Protein AF-A0A9P0JX30-F1 (afdb_monomer_lite)

Structure (mmCIF, N/CA/C/O backbone):
data_AF-A0A9P0JX30-F1
#
_entry.id   AF-A0A9P0JX30-F1
#
loop_
_atom_site.group_PDB
_atom_site.id
_atom_site.type_symbol
_atom_site.label_atom_id
_atom_site.label_alt_id
_atom_site.label_comp_id
_atom_site.label_asym_id
_atom_site.label_entity_id
_atom_site.label_seq_id
_atom_site.pdbx_PDB_ins_code
_atom_site.Cartn_x
_atom_site.Cartn_y
_atom_site.Cartn_z
_atom_site.occupancy
_atom_site.B_iso_or_equiv
_atom_site.auth_seq_id
_atom_site.auth_comp_id
_atom_site.auth_asym_id
_atom_site.auth_atom_id
_atom_site.pdbx_PDB_model_num
ATOM 1 N N . MET A 1 1 ? 61.408 -27.748 -9.206 1.00 41.34 1 MET A N 1
ATOM 2 C CA . MET A 1 1 ? 60.293 -27.825 -8.240 1.00 41.34 1 MET A CA 1
ATOM 3 C C . MET A 1 1 ? 59.698 -26.436 -8.142 1.00 41.34 1 MET A C 1
ATOM 5 O O . MET A 1 1 ? 60.357 -25.563 -7.598 1.00 41.34 1 MET A O 1
ATOM 9 N N . LEU A 1 2 ? 58.533 -26.204 -8.743 1.00 43.97 2 LEU A N 1
ATOM 10 C CA . LEU A 1 2 ? 57.784 -24.965 -8.553 1.00 43.97 2 LEU A CA 1
ATOM 11 C C . LEU A 1 2 ? 56.397 -25.380 -8.064 1.00 43.97 2 LEU A C 1
ATOM 13 O O . LEU A 1 2 ? 55.545 -25.769 -8.853 1.00 43.97 2 LEU A O 1
ATOM 17 N N . SER A 1 3 ? 56.235 -25.412 -6.746 1.00 45.72 3 SER A N 1
ATOM 18 C CA . SER A 1 3 ? 54.932 -25.553 -6.108 1.00 45.72 3 SER A CA 1
ATOM 19 C C . SER A 1 3 ? 54.459 -24.149 -5.780 1.00 45.72 3 SER A C 1
ATOM 21 O O . SER A 1 3 ? 55.095 -23.438 -5.003 1.00 45.72 3 SER A O 1
ATOM 23 N N . THR A 1 4 ? 53.369 -23.732 -6.407 1.00 49.53 4 THR A N 1
ATOM 24 C CA . THR A 1 4 ? 52.636 -22.525 -6.022 1.00 49.53 4 THR A CA 1
ATOM 25 C C . THR A 1 4 ? 51.157 -22.872 -6.012 1.00 49.53 4 THR A C 1
ATOM 27 O O . THR A 1 4 ? 50.361 -22.321 -6.758 1.00 49.53 4 THR A O 1
ATOM 30 N N . ASP A 1 5 ? 50.808 -23.831 -5.158 1.00 52.53 5 ASP A N 1
ATOM 31 C CA . ASP A 1 5 ? 49.430 -24.032 -4.736 1.00 52.53 5 ASP A CA 1
ATOM 32 C C . ASP A 1 5 ? 49.173 -23.079 -3.573 1.00 52.53 5 ASP A C 1
ATOM 34 O O . ASP A 1 5 ? 49.667 -23.314 -2.473 1.00 52.53 5 ASP A O 1
ATOM 38 N N . ASN A 1 6 ? 48.448 -21.989 -3.833 1.00 54.06 6 ASN A N 1
ATOM 39 C CA . ASN A 1 6 ? 47.402 -21.498 -2.933 1.00 54.06 6 ASN A CA 1
ATOM 40 C C . ASN A 1 6 ? 46.586 -20.390 -3.623 1.00 54.06 6 ASN A C 1
ATOM 42 O O . ASN A 1 6 ? 46.782 -19.203 -3.369 1.00 54.06 6 ASN A O 1
ATOM 46 N N . SER A 1 7 ? 45.653 -20.774 -4.490 1.00 44.38 7 SER A N 1
ATOM 47 C CA . SER A 1 7 ? 44.489 -19.937 -4.776 1.00 44.38 7 SER A CA 1
ATOM 48 C C . SER A 1 7 ? 43.275 -20.838 -4.666 1.00 44.38 7 SER A C 1
ATOM 50 O O . SER A 1 7 ? 42.969 -21.613 -5.567 1.00 44.38 7 SER A O 1
ATOM 52 N N . SER A 1 8 ? 42.648 -20.821 -3.496 1.00 54.28 8 SER A N 1
ATOM 53 C CA . SER A 1 8 ? 41.395 -21.504 -3.205 1.00 54.28 8 SER A CA 1
ATOM 54 C C . SER A 1 8 ? 40.249 -20.815 -3.953 1.00 54.28 8 SER A C 1
ATOM 56 O O . SER A 1 8 ? 39.387 -20.167 -3.362 1.00 54.28 8 SER A O 1
ATOM 58 N N . GLU A 1 9 ? 40.247 -20.944 -5.278 1.00 56.47 9 GLU A N 1
ATOM 59 C CA . GLU A 1 9 ? 39.070 -20.679 -6.093 1.00 56.47 9 GLU A CA 1
ATOM 60 C C . GLU A 1 9 ? 38.116 -21.866 -5.918 1.00 56.47 9 GLU A C 1
ATOM 62 O O . GLU A 1 9 ? 38.457 -23.025 -6.143 1.00 56.47 9 GLU A O 1
ATOM 67 N N . SER A 1 10 ? 36.921 -21.595 -5.401 1.00 61.84 10 SER A N 1
ATOM 68 C CA . SER A 1 10 ? 35.887 -22.615 -5.240 1.00 61.84 10 SER A CA 1
ATOM 69 C C . SER A 1 10 ? 35.278 -22.925 -6.609 1.00 61.84 10 SER A C 1
ATOM 71 O O . SER A 1 10 ? 34.285 -22.318 -7.010 1.00 61.84 10 SER A O 1
ATOM 73 N N . ASP A 1 11 ? 35.886 -23.872 -7.326 1.00 65.00 11 ASP A N 1
ATOM 74 C CA . ASP A 1 11 ? 35.436 -24.359 -8.636 1.00 65.00 11 ASP A CA 1
ATOM 75 C C . ASP A 1 11 ? 34.126 -25.151 -8.522 1.00 65.00 11 ASP A C 1
ATOM 77 O O . ASP A 1 11 ? 34.064 -26.382 -8.561 1.00 65.00 11 ASP A O 1
ATOM 81 N N . LEU A 1 12 ? 33.023 -24.425 -8.366 1.00 71.44 12 LEU A N 1
ATOM 82 C CA . LEU A 1 12 ? 31.689 -24.980 -8.537 1.00 71.44 12 LEU A CA 1
ATOM 83 C C . LEU A 1 12 ? 31.482 -25.320 -10.017 1.00 71.44 12 LEU A C 1
ATOM 85 O O . LEU A 1 12 ? 31.623 -24.461 -10.890 1.00 71.44 12 LEU A O 1
ATOM 89 N N . SER A 1 13 ? 31.093 -26.568 -10.300 1.00 80.50 13 SER A N 1
ATOM 90 C CA . SER A 1 13 ? 30.804 -27.007 -11.668 1.00 80.50 13 SER A CA 1
ATOM 91 C C . SER A 1 13 ? 29.743 -26.117 -12.325 1.00 80.50 13 SER A C 1
ATOM 93 O O . SER A 1 13 ? 28.838 -25.605 -11.659 1.00 80.50 13 SER A O 1
ATOM 95 N N . LEU A 1 14 ? 29.803 -25.973 -13.652 1.00 75.62 14 LEU A N 1
ATOM 96 C CA . LEU A 1 14 ? 28.806 -25.218 -14.420 1.00 75.62 14 LEU A CA 1
ATOM 97 C C . LEU A 1 14 ? 27.369 -25.678 -14.1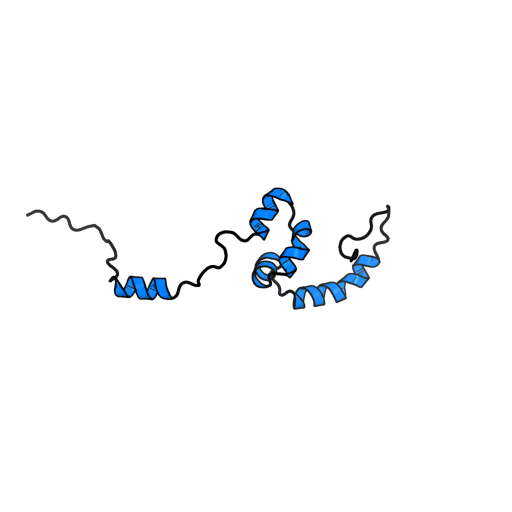28 1.00 75.62 14 LEU A C 1
ATOM 99 O O . LEU A 1 14 ? 26.461 -24.853 -14.097 1.00 75.62 14 LEU A O 1
ATOM 103 N N . VAL A 1 15 ? 27.169 -26.967 -13.847 1.00 76.50 15 VAL A N 1
ATOM 104 C CA . VAL A 1 15 ? 25.867 -27.540 -13.476 1.00 76.50 15 VAL A CA 1
ATOM 105 C C . VAL A 1 15 ? 25.428 -27.063 -12.093 1.00 76.50 15 VAL A C 1
ATOM 107 O O . VAL A 1 15 ? 24.289 -26.631 -11.923 1.00 76.50 15 VAL A O 1
ATOM 110 N N . THR A 1 16 ? 26.339 -27.071 -11.117 1.00 79.00 16 THR A N 1
ATOM 111 C CA . THR A 1 16 ? 26.079 -26.548 -9.766 1.00 79.00 16 THR A CA 1
ATOM 112 C C . THR A 1 16 ? 25.757 -25.057 -9.818 1.00 79.00 16 THR A C 1
ATOM 114 O O . THR A 1 16 ? 24.819 -24.598 -9.170 1.00 79.00 16 THR A O 1
ATOM 117 N N . LYS A 1 17 ? 26.480 -24.311 -10.656 1.00 77.75 17 LYS A N 1
ATOM 118 C CA . LYS A 1 17 ? 26.234 -22.895 -10.929 1.00 77.75 17 LYS A CA 1
ATOM 119 C C . LYS A 1 17 ? 24.832 -22.687 -11.521 1.00 77.75 17 LYS A C 1
ATOM 121 O O . LYS A 1 17 ? 24.066 -21.884 -11.000 1.00 77.75 17 LYS A O 1
ATOM 126 N N . TRP A 1 18 ? 24.458 -23.444 -12.552 1.00 74.44 18 TRP A N 1
ATOM 127 C CA . TRP A 1 18 ? 23.132 -23.366 -13.177 1.00 74.44 18 TRP A CA 1
ATOM 128 C C . TRP A 1 18 ? 21.994 -23.697 -12.217 1.00 74.44 18 TRP A C 1
ATOM 130 O O . TRP A 1 18 ? 21.021 -22.952 -12.173 1.00 74.44 18 TRP A O 1
ATOM 140 N N . TRP A 1 19 ? 22.120 -24.756 -11.416 1.00 77.75 19 TRP A N 1
ATOM 141 C CA . TRP A 1 19 ? 21.103 -25.106 -10.426 1.00 77.75 19 TRP A CA 1
ATOM 142 C C . TRP A 1 19 ? 20.917 -23.980 -9.399 1.00 77.75 19 TRP A C 1
ATOM 144 O O . TRP A 1 19 ? 19.792 -23.522 -9.197 1.00 77.75 19 TRP A O 1
ATOM 154 N N . MET A 1 20 ? 22.023 -23.443 -8.869 1.00 77.31 20 MET A N 1
ATOM 155 C CA . MET A 1 20 ? 22.014 -22.325 -7.917 1.00 77.31 20 MET A CA 1
ATOM 156 C C . MET A 1 20 ? 21.399 -21.051 -8.507 1.00 77.31 20 MET A C 1
ATOM 158 O O . MET A 1 20 ? 20.670 -20.357 -7.808 1.00 77.31 20 MET A O 1
ATOM 162 N N . PHE A 1 21 ? 21.664 -20.737 -9.781 1.00 72.00 21 PHE A N 1
ATOM 163 C CA . PHE A 1 21 ? 21.117 -19.539 -10.426 1.00 72.00 21 PHE A CA 1
ATOM 164 C C . PHE A 1 21 ? 19.697 -19.719 -10.981 1.00 72.00 21 PHE A C 1
ATOM 166 O O . PHE A 1 21 ? 18.969 -18.736 -11.109 1.00 72.00 21 PHE A O 1
ATOM 173 N N . SER A 1 22 ? 19.274 -20.953 -11.263 1.00 68.69 22 SER A N 1
ATOM 174 C CA . SER A 1 22 ? 17.937 -21.264 -11.790 1.00 68.69 22 SER A CA 1
ATOM 175 C C . SER A 1 22 ? 16.817 -21.093 -10.763 1.00 68.69 22 SER A C 1
ATOM 177 O O . SER A 1 22 ? 15.670 -20.862 -11.140 1.00 68.69 22 SER A O 1
ATOM 179 N N . SER A 1 23 ? 17.142 -21.162 -9.469 1.00 67.38 23 SER A N 1
ATOM 180 C CA . SER A 1 23 ? 16.185 -20.960 -8.381 1.00 67.38 23 SER A CA 1
ATOM 181 C C . SER A 1 23 ? 16.064 -19.503 -7.936 1.00 67.38 23 SER A C 1
ATOM 183 O O . SER A 1 23 ? 15.307 -19.226 -7.003 1.00 67.38 23 SER A O 1
ATOM 185 N N . LEU A 1 24 ? 16.805 -18.560 -8.540 1.00 68.12 24 LEU A N 1
ATOM 186 C CA . LEU A 1 24 ? 16.649 -17.160 -8.159 1.00 68.12 24 LEU A CA 1
ATOM 187 C C . LEU A 1 24 ? 15.311 -16.631 -8.684 1.00 68.12 24 LEU A C 1
ATOM 189 O O . LEU A 1 24 ? 15.036 -16.720 -9.883 1.00 68.12 24 LEU A O 1
ATOM 193 N N . PRO A 1 25 ? 14.477 -16.043 -7.811 1.00 71.06 25 PRO A N 1
ATOM 194 C CA . PRO A 1 25 ? 13.209 -15.478 -8.230 1.00 71.06 25 PRO A CA 1
ATOM 195 C C . PRO A 1 25 ? 13.455 -14.384 -9.270 1.00 71.06 25 PRO A C 1
ATOM 197 O O . PRO A 1 25 ? 14.264 -13.475 -9.060 1.00 71.06 25 PRO A O 1
ATOM 200 N N . HIS A 1 26 ? 12.736 -14.455 -10.392 1.00 73.38 26 HIS A N 1
ATOM 201 C CA . HIS A 1 26 ? 12.814 -13.437 -11.432 1.00 73.38 26 HIS A CA 1
ATOM 202 C C . HIS A 1 26 ? 12.268 -12.115 -10.883 1.00 73.38 26 HIS A C 1
ATOM 204 O O . HIS A 1 26 ? 11.056 -11.901 -10.771 1.00 73.38 26 HIS A O 1
ATOM 210 N N . ARG A 1 27 ? 13.174 -11.221 -10.485 1.00 71.44 27 ARG A N 1
A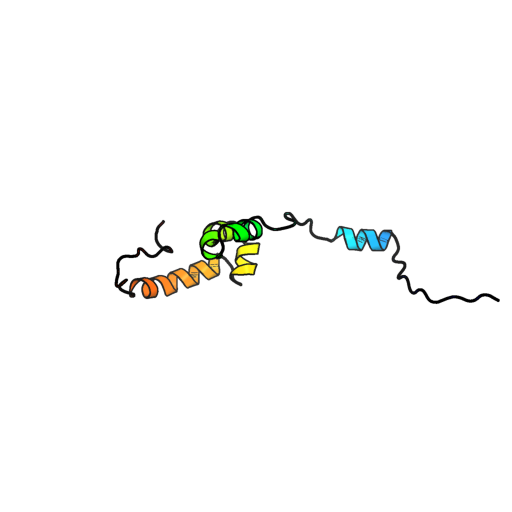TOM 211 C CA . ARG A 1 27 ? 12.802 -9.960 -9.849 1.00 71.44 27 ARG A CA 1
ATOM 212 C C . ARG A 1 27 ? 12.102 -9.056 -10.869 1.00 71.44 27 ARG A C 1
ATOM 214 O O . ARG A 1 27 ? 12.735 -8.567 -11.797 1.00 71.44 27 ARG A O 1
ATOM 221 N N . LYS A 1 28 ? 10.808 -8.777 -10.662 1.00 79.06 28 LYS A N 1
ATOM 222 C CA . LYS A 1 28 ? 9.998 -7.912 -11.549 1.00 79.06 28 LYS A CA 1
ATOM 223 C C . LYS A 1 28 ? 10.550 -6.485 -11.682 1.00 79.06 28 LYS A C 1
ATOM 225 O O . LYS A 1 28 ? 10.383 -5.860 -12.723 1.00 79.06 28 LYS A O 1
ATOM 230 N N . TYR A 1 29 ? 11.212 -5.971 -10.644 1.00 77.81 29 TYR A N 1
ATOM 231 C CA . TYR A 1 29 ? 11.748 -4.608 -10.618 1.00 77.81 29 TYR A CA 1
ATOM 232 C C . TYR A 1 29 ? 13.166 -4.569 -10.063 1.00 77.81 29 TYR A C 1
ATOM 234 O O . TYR A 1 29 ? 13.402 -5.062 -8.964 1.00 77.81 29 TYR A O 1
ATOM 242 N N . SER A 1 30 ? 14.095 -3.906 -10.764 1.00 81.31 30 SER A N 1
ATOM 243 C CA . SER A 1 30 ? 15.436 -3.687 -10.209 1.00 81.31 30 SER A CA 1
ATOM 244 C C . SER A 1 30 ? 15.417 -2.714 -9.014 1.00 81.31 30 SER A C 1
ATOM 246 O O . SER A 1 30 ? 15.947 -2.983 -7.939 1.00 81.31 30 SER A O 1
ATOM 248 N N . THR A 1 31 ? 14.682 -1.618 -9.180 1.00 81.75 31 THR A N 1
ATOM 249 C CA . THR A 1 31 ? 14.305 -0.685 -8.115 1.00 81.75 31 THR A CA 1
ATOM 250 C C . THR A 1 31 ? 12.813 -0.447 -8.258 1.00 81.75 31 THR A C 1
ATOM 252 O O . THR A 1 31 ? 12.355 -0.142 -9.362 1.00 81.75 31 THR A O 1
ATOM 255 N N . HIS A 1 32 ? 12.043 -0.608 -7.180 1.00 84.00 32 HIS A N 1
ATOM 256 C CA . HIS A 1 32 ? 10.595 -0.442 -7.266 1.00 84.00 32 HIS A CA 1
ATOM 257 C C . HIS A 1 32 ? 10.215 1.011 -7.614 1.00 84.00 32 HIS A C 1
ATOM 259 O O . HIS A 1 32 ? 10.835 1.921 -7.058 1.00 84.00 32 HIS A O 1
ATOM 265 N N . PRO A 1 33 ? 9.197 1.253 -8.467 1.00 86.38 33 PRO A N 1
ATOM 266 C CA . PRO A 1 33 ? 8.726 2.599 -8.806 1.00 86.38 33 PRO A CA 1
ATOM 267 C C . PRO A 1 33 ? 8.462 3.495 -7.593 1.00 86.38 33 PRO A C 1
ATOM 269 O O . PRO A 1 33 ? 8.871 4.647 -7.598 1.00 86.38 33 PRO A O 1
ATOM 272 N N . VAL A 1 34 ? 7.902 2.944 -6.511 1.00 86.19 34 VAL A N 1
ATOM 273 C CA . VAL A 1 34 ? 7.687 3.667 -5.240 1.00 86.19 34 VAL A CA 1
ATOM 274 C C . VAL A 1 34 ? 8.987 4.268 -4.687 1.00 86.19 34 VAL A C 1
ATOM 276 O O . VAL A 1 34 ? 8.999 5.407 -4.237 1.00 86.19 34 VAL A O 1
ATOM 279 N N . ASN A 1 35 ? 10.108 3.543 -4.757 1.00 84.06 35 ASN A N 1
ATOM 280 C CA . ASN A 1 35 ? 11.394 4.057 -4.275 1.00 84.06 35 ASN A CA 1
ATOM 281 C C . ASN A 1 35 ? 11.981 5.125 -5.205 1.00 84.06 35 ASN A C 1
ATOM 283 O O . ASN A 1 35 ? 12.753 5.958 -4.742 1.00 84.06 35 ASN A O 1
ATOM 287 N N . LYS A 1 36 ? 11.619 5.112 -6.495 1.00 86.88 36 LYS A N 1
ATOM 288 C CA . LYS A 1 36 ? 11.969 6.193 -7.427 1.00 86.88 36 LYS A CA 1
ATOM 289 C C . LYS A 1 36 ? 11.145 7.442 -7.123 1.00 86.88 36 LYS A C 1
ATOM 291 O O . LYS A 1 36 ? 11.714 8.501 -6.905 1.00 86.88 36 LYS A O 1
ATOM 296 N N . ALA A 1 37 ? 9.829 7.281 -6.990 1.00 85.12 37 ALA A N 1
ATOM 297 C CA . ALA A 1 37 ? 8.901 8.361 -6.665 1.00 85.12 37 ALA A CA 1
ATOM 298 C C . ALA A 1 37 ? 9.206 9.018 -5.307 1.00 85.12 37 ALA A C 1
ATOM 300 O O . ALA A 1 37 ? 8.955 10.204 -5.127 1.00 85.12 37 ALA A O 1
ATOM 301 N N . ARG A 1 38 ? 9.826 8.290 -4.369 1.00 84.94 38 ARG A N 1
ATOM 302 C CA . ARG A 1 38 ? 10.331 8.848 -3.104 1.00 84.94 38 ARG A CA 1
ATOM 303 C C . ARG A 1 38 ? 11.311 10.005 -3.296 1.00 84.94 38 ARG A C 1
ATOM 305 O O . ARG A 1 38 ? 11.325 10.910 -2.472 1.00 84.94 38 ARG A O 1
ATOM 312 N N . GLN A 1 39 ? 12.131 9.985 -4.346 1.00 84.38 39 GLN A N 1
ATOM 313 C CA . GLN A 1 39 ? 13.077 11.077 -4.595 1.00 84.38 39 GLN A CA 1
ATOM 314 C C . GLN A 1 39 ? 12.360 12.394 -4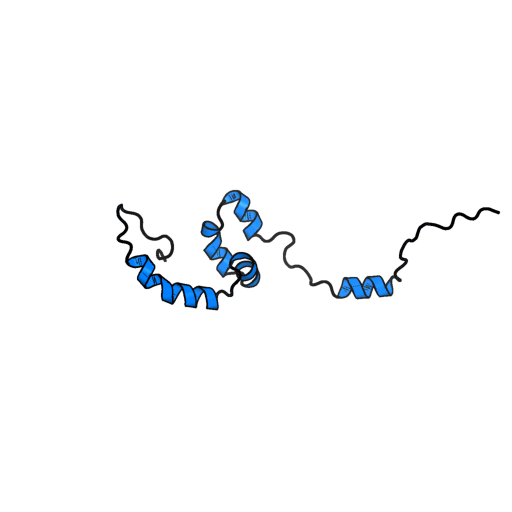.917 1.00 84.38 39 GLN A C 1
ATOM 316 O O . GLN A 1 39 ? 12.883 13.455 -4.598 1.00 84.38 39 GLN A O 1
ATOM 321 N N . GLU A 1 40 ? 11.166 12.317 -5.504 1.00 85.88 40 GLU A N 1
ATOM 322 C CA . GLU A 1 40 ? 10.377 13.475 -5.932 1.00 85.88 40 GLU A CA 1
ATOM 323 C C . GLU A 1 40 ? 9.339 13.883 -4.878 1.00 85.88 40 GLU A C 1
ATOM 325 O O . GLU A 1 40 ? 9.222 15.055 -4.538 1.00 85.88 40 GLU A O 1
ATOM 330 N N . LEU A 1 41 ? 8.604 12.910 -4.330 1.00 83.81 41 LEU A N 1
ATOM 331 C CA . LEU A 1 41 ? 7.496 13.126 -3.391 1.00 83.81 41 LEU A CA 1
ATOM 332 C C . LEU A 1 41 ? 7.944 13.153 -1.920 1.00 83.81 41 LEU A C 1
ATOM 334 O O . LEU A 1 41 ? 7.158 13.478 -1.031 1.00 83.81 41 LEU A O 1
ATOM 338 N N . GLY A 1 42 ? 9.203 12.811 -1.647 1.00 84.69 42 GLY A N 1
ATOM 339 C CA . GLY A 1 42 ? 9.790 12.844 -0.312 1.00 84.69 42 GLY A CA 1
ATOM 340 C C . GLY A 1 42 ? 9.211 11.775 0.613 1.00 84.69 42 GLY A C 1
ATOM 341 O O . GLY A 1 42 ? 9.642 10.619 0.604 1.00 84.69 42 GLY A O 1
ATOM 342 N N . GLU A 1 43 ? 8.279 12.173 1.474 1.00 79.75 43 GLU A N 1
ATOM 343 C CA . GLU A 1 43 ? 7.732 11.302 2.510 1.00 79.75 43 GLU A CA 1
ATOM 344 C C . GLU A 1 43 ? 6.802 10.215 1.955 1.00 79.75 43 GLU A C 1
ATOM 346 O O . GLU A 1 43 ? 6.023 10.416 1.025 1.00 79.75 43 GLU A O 1
ATOM 351 N N . TYR A 1 44 ? 6.839 9.039 2.583 1.00 75.56 44 TYR A N 1
ATOM 352 C CA . TYR A 1 44 ? 6.062 7.876 2.150 1.00 75.56 44 TYR A CA 1
ATOM 353 C C . TYR A 1 44 ? 4.546 8.025 2.325 1.00 75.56 44 TYR A C 1
ATOM 355 O O . TYR A 1 44 ? 3.808 7.242 1.730 1.00 75.56 44 TYR A O 1
ATOM 363 N N . HIS A 1 45 ? 4.060 9.006 3.092 1.00 77.88 45 HIS A N 1
ATOM 364 C CA . HIS A 1 45 ? 2.621 9.245 3.214 1.00 77.88 45 HIS A CA 1
ATOM 365 C C . HIS A 1 45 ? 2.015 9.730 1.882 1.00 77.88 45 HIS A C 1
ATOM 367 O O . HIS A 1 45 ? 0.918 9.308 1.528 1.00 77.88 45 HIS A O 1
ATOM 373 N N . HIS A 1 46 ? 2.771 10.479 1.068 1.00 81.75 46 HIS A N 1
ATOM 374 C CA . HIS A 1 46 ? 2.381 10.831 -0.305 1.00 81.75 46 HIS A CA 1
ATOM 375 C C . HIS A 1 46 ? 2.322 9.612 -1.236 1.00 81.75 46 HIS A C 1
ATOM 377 O O . HIS A 1 46 ? 1.573 9.581 -2.208 1.00 81.75 46 HIS A O 1
ATOM 383 N N . LEU A 1 47 ? 3.114 8.583 -0.929 1.00 85.19 47 LEU A N 1
ATOM 384 C CA . LEU A 1 47 ? 3.199 7.337 -1.689 1.00 85.19 47 LEU A CA 1
ATOM 385 C C . LEU A 1 47 ? 2.249 6.261 -1.161 1.00 85.19 47 LEU A C 1
ATOM 387 O O . LEU A 1 47 ? 2.236 5.149 -1.688 1.00 85.19 47 LEU A O 1
ATOM 391 N N . PHE A 1 48 ? 1.473 6.555 -0.118 1.00 86.06 48 PHE A N 1
ATOM 392 C CA . PHE A 1 48 ? 0.693 5.554 0.598 1.00 86.06 48 PHE A CA 1
ATOM 393 C C . PHE A 1 48 ? -0.363 4.884 -0.290 1.00 86.06 48 PHE A C 1
ATOM 395 O O . PHE A 1 48 ? -0.533 3.664 -0.245 1.00 86.06 48 PHE A O 1
ATOM 402 N N . LEU A 1 49 ? -1.014 5.657 -1.162 1.00 85.88 49 LEU A N 1
ATOM 403 C CA . LEU A 1 49 ? -1.967 5.127 -2.141 1.00 85.88 49 LEU A CA 1
ATOM 404 C C . LEU A 1 49 ? -1.300 4.147 -3.112 1.00 85.88 49 LEU A C 1
ATOM 406 O O . LEU A 1 49 ? -1.846 3.081 -3.393 1.00 85.88 49 LEU A O 1
ATOM 410 N N . GLU A 1 50 ? -0.089 4.464 -3.569 1.00 86.25 50 GLU A N 1
ATOM 411 C CA . GLU A 1 50 ? 0.671 3.588 -4.461 1.00 86.25 50 GLU A CA 1
ATOM 412 C C . GLU A 1 50 ? 1.189 2.348 -3.716 1.00 86.25 50 GLU A C 1
ATOM 414 O O . GLU A 1 50 ? 1.144 1.238 -4.244 1.00 86.25 50 GLU A O 1
ATOM 419 N N . LEU A 1 51 ? 1.597 2.495 -2.451 1.00 88.06 51 LEU A N 1
ATOM 420 C CA . LEU A 1 51 ? 1.968 1.372 -1.590 1.00 88.06 51 LEU A CA 1
ATOM 421 C C . LEU A 1 51 ? 0.814 0.375 -1.444 1.00 88.06 51 LEU A C 1
ATOM 423 O O . LEU A 1 51 ? 1.043 -0.824 -1.599 1.00 88.06 51 LEU A O 1
ATOM 427 N N . LYS A 1 52 ? -0.426 0.842 -1.225 1.00 88.94 52 LYS A N 1
ATOM 428 C CA . LYS A 1 52 ? -1.612 -0.033 -1.109 1.00 88.94 52 LYS A CA 1
ATOM 429 C C . LYS A 1 52 ? -1.849 -0.899 -2.352 1.00 88.94 52 LYS A C 1
ATOM 431 O O . LYS A 1 52 ? -2.419 -1.979 -2.229 1.00 88.94 52 LYS A O 1
ATOM 436 N N . ARG A 1 53 ? -1.389 -0.484 -3.537 1.00 88.56 53 ARG A N 1
ATOM 437 C CA . ARG A 1 53 ? -1.517 -1.270 -4.782 1.00 88.56 53 ARG A CA 1
ATOM 438 C C . ARG A 1 53 ? -0.524 -2.431 -4.862 1.00 88.56 53 ARG A C 1
ATOM 440 O O . ARG A 1 53 ? -0.725 -3.361 -5.641 1.00 88.56 53 ARG A O 1
ATOM 447 N N . HIS A 1 54 ? 0.533 -2.405 -4.051 1.00 89.56 54 HIS A N 1
ATOM 448 C CA . HIS A 1 54 ? 1.615 -3.386 -4.062 1.00 89.56 54 HIS A CA 1
ATOM 449 C C . HIS A 1 54 ? 1.756 -4.069 -2.697 1.00 89.56 54 HIS A C 1
ATOM 451 O O . HIS A 1 54 ? 2.579 -3.665 -1.876 1.00 89.56 54 HIS A O 1
ATOM 457 N N . LYS A 1 55 ? 0.998 -5.155 -2.479 1.00 90.00 55 LYS A N 1
ATOM 458 C CA . LYS A 1 55 ? 0.925 -5.888 -1.197 1.00 90.00 55 LYS A CA 1
ATOM 459 C C . LYS A 1 55 ? 2.290 -6.201 -0.571 1.00 90.00 55 LYS A C 1
ATOM 461 O O . LYS A 1 55 ? 2.477 -5.964 0.616 1.00 90.00 55 LYS A O 1
ATOM 466 N N . GLU A 1 56 ? 3.249 -6.677 -1.360 1.00 88.62 56 GLU A N 1
ATOM 467 C CA . GLU A 1 56 ? 4.584 -7.042 -0.855 1.00 88.62 56 GLU A CA 1
ATOM 468 C C . GLU A 1 56 ? 5.357 -5.846 -0.291 1.00 88.62 56 GLU A C 1
ATOM 470 O O . GLU A 1 56 ? 6.059 -5.931 0.716 1.00 88.62 56 GLU A O 1
ATOM 475 N N . ILE A 1 57 ? 5.211 -4.692 -0.930 1.00 88.25 57 ILE A N 1
ATOM 476 C CA . ILE A 1 57 ? 5.972 -3.488 -0.592 1.00 88.25 57 ILE A CA 1
ATOM 477 C C . ILE A 1 57 ? 5.273 -2.734 0.516 1.00 88.25 57 ILE A C 1
ATOM 479 O O . ILE A 1 57 ? 5.938 -2.247 1.428 1.00 88.25 57 ILE A O 1
ATOM 483 N N . PHE A 1 58 ? 3.941 -2.731 0.487 1.00 91.44 58 PHE A N 1
ATOM 484 C CA . PHE A 1 58 ? 3.131 -2.355 1.628 1.00 91.44 58 PHE A CA 1
ATOM 485 C C . PHE A 1 58 ? 3.565 -3.133 2.870 1.00 91.44 58 PHE A C 1
ATOM 487 O O . PHE A 1 58 ? 3.891 -2.520 3.878 1.00 91.44 58 PHE A O 1
ATOM 494 N N . HIS A 1 59 ? 3.668 -4.462 2.781 1.00 92.06 59 HIS A N 1
ATOM 495 C CA . HIS A 1 59 ? 4.091 -5.293 3.905 1.00 92.06 59 HIS A CA 1
ATOM 496 C C . HIS A 1 59 ? 5.531 -4.997 4.341 1.00 92.06 59 HIS A C 1
ATOM 498 O O . HIS A 1 59 ? 5.808 -4.891 5.533 1.00 92.06 59 HIS A O 1
ATOM 504 N N . SER A 1 60 ? 6.458 -4.806 3.399 1.00 88.88 60 SER A N 1
ATOM 505 C CA . SER A 1 60 ? 7.836 -4.423 3.729 1.00 88.88 60 SER A CA 1
ATOM 506 C C . SER A 1 60 ? 7.921 -3.080 4.462 1.00 88.88 60 SER A C 1
ATOM 508 O O . SER A 1 60 ? 8.788 -2.920 5.321 1.00 88.88 60 SER A O 1
ATOM 510 N N . TYR A 1 61 ? 7.067 -2.120 4.103 1.00 88.38 61 TYR A N 1
ATOM 511 C CA . TYR A 1 61 ? 7.063 -0.774 4.670 1.00 88.38 61 TYR A CA 1
ATOM 512 C C . TYR A 1 61 ? 6.295 -0.718 5.998 1.00 88.38 61 TYR A C 1
ATOM 514 O O . TYR A 1 61 ? 6.855 -0.344 7.024 1.00 88.38 61 TYR A O 1
ATOM 522 N N . MET A 1 62 ? 5.038 -1.163 5.992 1.00 89.69 62 MET A N 1
ATOM 523 C CA . MET A 1 62 ? 4.122 -1.122 7.136 1.00 89.69 62 MET A CA 1
ATOM 524 C C . MET A 1 62 ? 4.351 -2.250 8.144 1.00 89.69 62 MET A C 1
ATOM 526 O O . MET A 1 62 ? 3.781 -2.216 9.230 1.00 89.69 62 MET A O 1
ATOM 530 N N . ARG A 1 63 ? 5.157 -3.264 7.792 1.00 93.94 63 ARG A N 1
ATOM 531 C CA . ARG A 1 63 ? 5.401 -4.476 8.600 1.00 93.94 63 ARG A CA 1
ATOM 532 C C . ARG A 1 63 ? 4.126 -5.249 8.951 1.00 93.94 63 ARG A C 1
ATOM 534 O O . ARG A 1 63 ? 4.103 -6.001 9.918 1.00 93.94 63 ARG A O 1
ATOM 541 N N . MET A 1 64 ? 3.079 -5.072 8.151 1.00 94.31 64 MET A N 1
ATOM 542 C CA . MET A 1 64 ? 1.790 -5.738 8.299 1.00 94.31 64 MET A CA 1
ATOM 543 C C . MET A 1 64 ? 1.073 -5.831 6.954 1.00 94.31 64 MET A C 1
ATOM 545 O O . MET A 1 64 ? 1.399 -5.118 6.003 1.00 94.31 64 MET A O 1
ATOM 549 N N . SER A 1 65 ? 0.090 -6.725 6.868 1.00 95.12 65 SER A N 1
ATOM 550 C CA . SER A 1 65 ? -0.750 -6.841 5.678 1.00 95.12 65 SER A CA 1
ATOM 551 C C . SER A 1 65 ? -1.693 -5.640 5.541 1.00 95.12 65 SER A C 1
ATOM 553 O O . SER A 1 65 ? -1.986 -4.956 6.522 1.00 95.12 65 SER A O 1
ATOM 555 N N . ILE A 1 66 ? -2.188 -5.399 4.324 1.00 93.88 66 ILE A N 1
ATOM 556 C CA . ILE A 1 66 ? -3.200 -4.362 4.061 1.00 93.88 66 ILE A CA 1
ATOM 557 C C . ILE A 1 66 ? -4.457 -4.622 4.901 1.00 93.88 66 ILE A C 1
ATOM 559 O O . ILE A 1 66 ? -5.012 -3.685 5.463 1.00 93.88 66 ILE A O 1
ATOM 563 N N . ASP A 1 67 ? -4.847 -5.889 5.049 1.00 95.06 67 ASP A N 1
ATOM 564 C CA . ASP A 1 67 ? -6.032 -6.294 5.809 1.00 95.06 67 ASP A CA 1
ATOM 565 C C . ASP A 1 67 ? -5.859 -6.000 7.308 1.00 95.06 67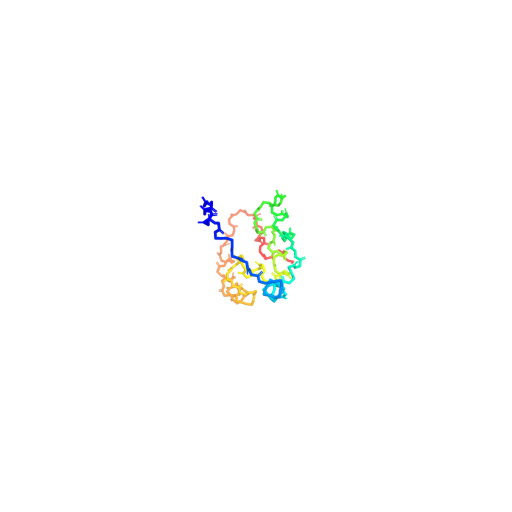 ASP A C 1
ATOM 567 O O . ASP A 1 67 ? -6.737 -5.426 7.945 1.00 95.06 67 ASP A O 1
ATOM 571 N N . THR A 1 68 ? -4.686 -6.322 7.869 1.00 95.38 68 THR A N 1
ATOM 572 C CA . THR A 1 68 ? -4.344 -6.007 9.267 1.00 95.38 68 THR A CA 1
ATOM 573 C C . THR A 1 68 ? -4.305 -4.502 9.505 1.00 95.38 68 THR A C 1
ATOM 575 O O . THR A 1 68 ? -4.796 -4.030 10.527 1.00 95.38 68 THR A O 1
ATOM 578 N N . PHE A 1 69 ? -3.737 -3.748 8.562 1.00 93.94 69 PHE A N 1
ATOM 579 C CA . PHE A 1 69 ? -3.722 -2.294 8.637 1.00 93.94 69 PHE A CA 1
ATOM 580 C C . PHE A 1 69 ? -5.141 -1.722 8.630 1.00 93.94 69 PHE A C 1
ATOM 582 O O . PHE A 1 69 ? -5.446 -0.884 9.471 1.00 93.94 69 PHE A O 1
ATOM 589 N N . GLY A 1 70 ? -6.005 -2.202 7.728 1.00 93.38 70 GLY A N 1
ATOM 590 C CA . GLY A 1 70 ? -7.414 -1.807 7.668 1.00 93.38 70 GLY A CA 1
ATOM 591 C C . GLY A 1 70 ? -8.138 -2.092 8.980 1.00 93.38 70 GLY A C 1
ATOM 592 O O . GLY A 1 70 ? -8.721 -1.190 9.560 1.00 93.38 70 GLY A O 1
ATOM 593 N N . TYR A 1 71 ? -7.976 -3.298 9.530 1.00 95.88 71 TYR A N 1
ATOM 594 C CA . TYR A 1 71 ? -8.556 -3.648 10.829 1.00 95.88 71 TYR A CA 1
ATOM 595 C C . TYR A 1 71 ? -8.120 -2.703 11.961 1.00 95.88 71 TYR A C 1
ATOM 597 O O . TYR A 1 71 ? -8.937 -2.313 12.793 1.00 95.88 71 TYR A O 1
ATOM 605 N N . ILE A 1 72 ? -6.833 -2.345 12.022 1.00 94.12 72 ILE A N 1
ATOM 606 C CA . ILE A 1 72 ? -6.331 -1.400 13.030 1.00 94.12 72 ILE A CA 1
ATOM 607 C C . ILE A 1 72 ? -6.910 -0.008 12.781 1.00 94.12 72 ILE A C 1
ATOM 609 O O . ILE A 1 72 ? -7.332 0.646 13.734 1.00 94.12 72 ILE A O 1
ATOM 613 N N . LEU A 1 73 ? -6.939 0.431 11.521 1.00 92.06 73 LEU A N 1
ATOM 614 C CA . LEU A 1 73 ? -7.478 1.728 11.139 1.00 92.06 73 LEU A CA 1
ATOM 615 C C . LEU A 1 73 ? -8.940 1.852 11.572 1.00 92.06 73 LEU A C 1
ATOM 617 O O . LEU A 1 73 ? -9.239 2.784 12.305 1.00 92.06 73 LEU A O 1
ATOM 621 N N . ASP A 1 74 ? -9.788 0.869 11.274 1.00 93.56 74 ASP A N 1
ATOM 622 C CA . ASP A 1 74 ? -11.209 0.858 11.659 1.00 93.56 74 ASP A CA 1
ATOM 623 C C . ASP A 1 74 ? -11.418 0.969 13.183 1.00 93.56 74 ASP A C 1
ATOM 625 O O . ASP A 1 74 ? -12.424 1.494 13.662 1.00 93.56 74 ASP A O 1
ATOM 629 N N . LYS A 1 75 ? -10.481 0.447 13.988 1.00 93.44 75 LYS A N 1
ATOM 630 C CA . LYS A 1 75 ? -10.547 0.524 15.459 1.00 93.44 75 LYS A CA 1
ATOM 631 C C . LYS A 1 75 ? -10.057 1.853 16.012 1.00 93.44 75 LYS A C 1
ATOM 633 O O . LYS A 1 75 ? -10.494 2.254 17.090 1.00 93.44 75 LYS A O 1
ATOM 638 N N . VAL A 1 76 ? -9.126 2.495 15.317 1.00 89.88 76 VAL A N 1
ATOM 639 C CA . VAL A 1 76 ? -8.482 3.734 15.760 1.00 89.88 76 VAL A CA 1
ATOM 640 C C . VAL A 1 76 ? -9.174 4.962 15.169 1.00 89.88 76 VAL A C 1
ATOM 642 O O . VAL A 1 76 ? -9.147 6.010 15.802 1.00 89.88 76 VAL A O 1
ATOM 645 N N . GLU A 1 77 ? -9.839 4.843 14.021 1.00 87.06 77 GLU A N 1
ATOM 646 C CA . GLU A 1 77 ? -10.531 5.923 13.307 1.00 87.06 77 GLU A CA 1
ATOM 647 C C . GLU A 1 77 ? -11.481 6.740 14.201 1.00 87.06 77 GLU A C 1
ATOM 649 O O . GLU A 1 77 ? -11.312 7.961 14.240 1.00 87.06 77 GLU A O 1
ATOM 654 N N . PRO A 1 78 ? -12.344 6.135 15.047 1.00 85.75 78 PRO A N 1
ATOM 655 C CA . PRO A 1 78 ? -13.190 6.907 15.963 1.00 85.75 78 PRO A CA 1
ATOM 656 C C . PRO A 1 78 ? -12.393 7.778 16.948 1.00 85.75 78 PRO A C 1
ATOM 658 O O . PRO A 1 78 ? -12.848 8.83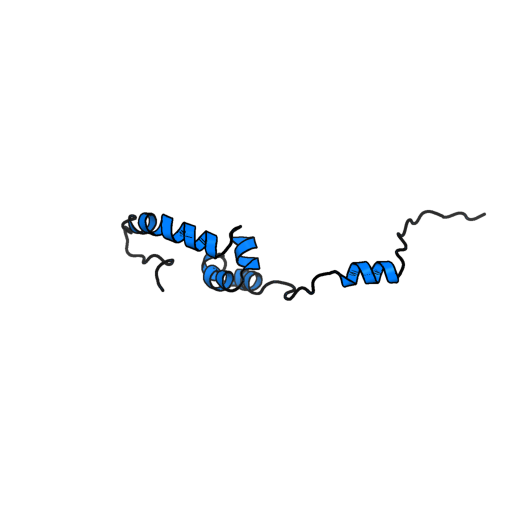8 17.360 1.00 85.75 78 PRO A O 1
ATOM 661 N N . LEU A 1 79 ? -11.180 7.352 17.315 1.00 83.25 79 LEU A N 1
ATOM 662 C CA . LEU A 1 79 ? -10.284 8.085 18.216 1.00 83.25 79 LEU A CA 1
ATOM 663 C C . LEU A 1 79 ? -9.480 9.175 17.487 1.00 83.25 79 LEU A C 1
ATOM 665 O O . LEU A 1 79 ? -8.886 10.043 18.133 1.00 83.25 79 LEU A O 1
ATOM 669 N N . LEU A 1 80 ? -9.400 9.113 16.154 1.00 77.38 80 LEU A N 1
ATOM 670 C CA . LEU A 1 80 ? -8.749 10.137 15.336 1.00 77.38 80 LEU A CA 1
ATOM 671 C C . LEU A 1 80 ? -9.677 11.335 15.118 1.00 77.38 80 LEU A C 1
ATOM 673 O O . LEU A 1 80 ? -9.198 12.466 15.189 1.00 77.38 80 LEU A O 1
ATOM 677 N N . ASP A 1 81 ? -10.976 11.091 14.934 1.00 66.81 81 ASP A N 1
ATOM 678 C CA . ASP A 1 81 ? -11.986 12.135 14.709 1.00 66.81 81 ASP A CA 1
ATOM 679 C C . ASP A 1 81 ? -12.328 12.948 15.968 1.00 66.81 81 ASP A C 1
ATOM 681 O O . ASP A 1 81 ? -12.688 14.124 15.876 1.00 66.81 81 ASP A O 1
ATOM 685 N N . ASP A 1 82 ? -12.125 12.380 17.160 1.00 58.19 82 ASP A N 1
ATOM 686 C CA . ASP A 1 82 ? -12.320 13.086 18.435 1.00 58.19 82 ASP A CA 1
ATOM 687 C C . ASP A 1 82 ? -11.275 14.186 18.695 1.00 58.19 82 ASP A C 1
ATOM 689 O O . ASP A 1 82 ? -11.465 15.054 19.561 1.00 58.19 82 ASP A O 1
ATOM 693 N N . ARG A 1 83 ? -10.184 14.232 17.915 1.00 55.84 83 ARG A N 1
ATOM 694 C CA . ARG A 1 83 ? -9.381 15.453 17.832 1.00 55.84 83 ARG A CA 1
ATOM 695 C C . ARG A 1 83 ? -10.180 16.465 17.032 1.00 55.84 83 ARG A C 1
ATOM 697 O O . ARG A 1 83 ? -10.024 16.568 15.822 1.00 55.84 83 ARG A O 1
ATOM 704 N N . LYS A 1 84 ? -10.976 17.280 17.733 1.00 55.09 84 LYS A N 1
ATOM 705 C CA . LYS A 1 84 ? -11.403 18.593 17.235 1.00 55.09 84 LYS A CA 1
ATOM 706 C C . LYS A 1 84 ? -10.174 19.258 16.628 1.00 55.09 84 LYS A C 1
ATOM 708 O O . LYS A 1 84 ? -9.312 19.726 17.371 1.00 55.09 84 LYS A O 1
ATOM 713 N N . TYR A 1 85 ? -10.076 19.247 15.301 1.00 52.47 85 TYR A N 1
ATOM 714 C CA . TYR A 1 85 ? -9.047 19.956 14.566 1.00 52.47 85 TYR A CA 1
ATOM 715 C C . TYR A 1 85 ? -9.219 21.428 14.908 1.00 52.47 85 TYR A C 1
ATOM 717 O O . TYR A 1 85 ? -10.032 22.144 14.325 1.00 52.47 85 TYR A O 1
ATOM 725 N N . THR A 1 86 ? -8.499 21.883 15.925 1.00 53.16 86 THR A N 1
ATOM 726 C CA . THR A 1 86 ? -8.345 23.299 16.167 1.00 53.16 86 THR A CA 1
ATOM 727 C C . THR A 1 86 ? -7.473 23.786 15.020 1.00 53.16 86 THR A C 1
ATOM 729 O O . THR A 1 86 ? -6.304 23.428 14.903 1.00 53.16 86 THR A O 1
ATOM 732 N N . ASN A 1 87 ? -8.102 24.572 14.142 1.00 55.06 87 ASN A N 1
ATOM 733 C CA . ASN A 1 87 ? -7.523 25.286 13.001 1.00 55.06 87 ASN A CA 1
ATOM 734 C C . ASN A 1 87 ? -7.534 24.528 11.648 1.00 55.06 87 ASN A C 1
ATOM 736 O O . ASN A 1 87 ? -6.488 24.242 11.078 1.00 55.06 87 ASN A O 1
ATOM 740 N N . LEU A 1 88 ? -8.734 24.295 11.091 1.00 56.25 88 LEU A N 1
ATOM 741 C CA . LEU A 1 88 ? -9.038 24.381 9.640 1.00 56.25 88 LEU A CA 1
ATOM 742 C C . LEU A 1 88 ? -8.286 23.466 8.641 1.00 56.25 88 LEU A C 1
ATOM 744 O O . LEU A 1 88 ? -8.199 23.810 7.466 1.00 56.25 88 LEU A O 1
ATOM 748 N N . HIS A 1 89 ? -7.799 22.289 9.038 1.00 57.72 89 HIS A N 1
ATOM 749 C CA . HIS A 1 89 ? -7.252 21.313 8.082 1.00 57.72 89 HIS A CA 1
ATOM 750 C C . HIS A 1 89 ? -8.093 20.035 8.078 1.00 57.72 89 HIS A C 1
ATOM 752 O O . HIS A 1 89 ? -8.298 19.423 9.124 1.00 57.72 89 HIS A O 1
ATOM 758 N N . THR A 1 90 ? -8.582 19.641 6.900 1.00 58.97 90 THR A N 1
ATOM 759 C CA . THR A 1 90 ? -9.261 18.357 6.685 1.00 58.97 90 THR A CA 1
ATOM 760 C C . THR A 1 90 ? -8.253 17.223 6.843 1.00 58.97 90 THR A C 1
ATOM 762 O O . THR A 1 90 ? -7.137 17.313 6.329 1.00 58.97 90 THR A O 1
ATOM 765 N N . ASN A 1 91 ? -8.635 16.158 7.548 1.00 61.78 91 ASN A N 1
ATOM 766 C CA . ASN A 1 91 ? -7.786 14.990 7.752 1.00 61.78 91 ASN A CA 1
ATOM 767 C C . ASN A 1 91 ? -7.414 14.370 6.386 1.00 61.78 91 ASN A C 1
ATOM 769 O O . ASN A 1 91 ? -8.308 13.875 5.694 1.00 61.78 91 ASN A O 1
ATOM 773 N N . PRO A 1 92 ? -6.130 14.362 5.971 1.00 60.81 92 PRO A N 1
ATOM 774 C CA . PRO A 1 92 ? -5.730 13.850 4.656 1.00 60.81 92 PRO A CA 1
ATOM 775 C C . PRO A 1 92 ? -5.949 12.336 4.514 1.00 60.81 92 PRO A C 1
ATOM 777 O O . PRO A 1 92 ? -5.849 11.799 3.417 1.00 60.81 92 PRO A O 1
ATOM 780 N N . ILE A 1 93 ? -6.248 11.647 5.618 1.00 60.47 93 ILE A N 1
ATOM 781 C CA . ILE A 1 93 ? -6.552 10.215 5.654 1.00 60.47 93 ILE A CA 1
ATOM 782 C C . ILE A 1 93 ? -8.004 9.936 5.224 1.00 60.47 93 ILE A C 1
ATOM 784 O O . ILE A 1 93 ? -8.271 8.872 4.673 1.00 60.47 93 ILE A O 1
ATOM 788 N N . LEU A 1 94 ? -8.920 10.889 5.438 1.00 62.03 94 LEU A N 1
ATOM 789 C CA . LEU A 1 94 ? -10.369 10.727 5.231 1.00 62.03 94 LEU A CA 1
ATOM 790 C C . LEU A 1 94 ? -10.905 11.468 3.996 1.00 62.03 94 LEU A C 1
ATOM 792 O O . LEU A 1 94 ? -12.083 11.362 3.670 1.00 62.03 94 LEU A O 1
ATOM 796 N N . ALA A 1 95 ? -10.063 12.243 3.309 1.00 59.59 95 ALA A N 1
ATOM 797 C CA . ALA A 1 95 ? -10.43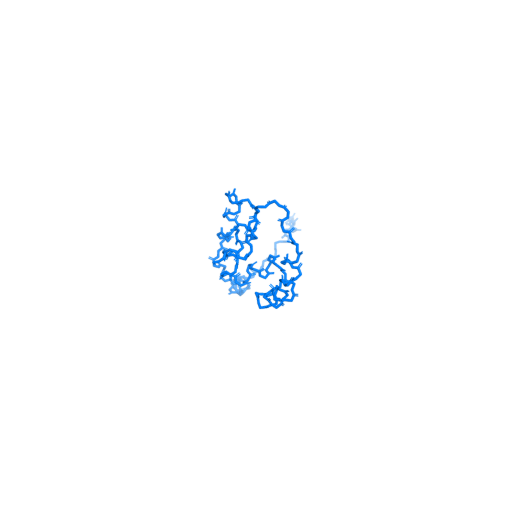4 12.943 2.083 1.00 59.59 95 ALA A CA 1
ATOM 798 C C . ALA A 1 95 ? -10.385 11.980 0.878 1.00 59.59 95 ALA A C 1
ATOM 800 O O . ALA A 1 95 ? -9.419 11.986 0.113 1.00 59.59 95 ALA A O 1
ATOM 801 N N . SER A 1 96 ? -11.400 11.121 0.749 1.00 54.19 96 SER A N 1
ATOM 802 C CA . SER A 1 96 ? -11.647 10.251 -0.414 1.00 54.19 96 SER A CA 1
ATOM 803 C C . SER A 1 96 ? -12.845 10.719 -1.225 1.00 54.19 96 SER A C 1
ATOM 805 O O . SER A 1 96 ? -13.893 10.953 -0.581 1.00 54.19 96 SER A O 1
#

pLDDT: mean 76.19, std 14.83, range [41.34, 95.88]

Sequence (96 aa):
MLSTDNSSESDLSLVTKWWMFSSLPHRKYSTHPVNKARQELGEYHHLFLELKRHKEIFHSYMRMSIDTFGYILDKVEPLLDDRKYTNLHTNPILAS

Secondary structure (DSSP, 8-state):
-------------HHHHHHHHHTS---S-SS-HHHHHHHHH-STTTTHHHHHH-HHHHHHHHSS-HHHHHHHHHHHHHHHHTS--SSS---TTT--

Foldseek 3Di:
DDDDDDDPDPPDDPVSVCVVVVPDPPDPDPDDVLVVCCVVVPDCVVVVVVLLVPQVSVCVVVVDGPVVVVVVCVVCVVVVVVPPPPDDDDDPVPPD

Organism: Acanthoscelides obtectus (NCBI:txid200917)

Radius of gyration: 24.75 Å; chains: 1; bounding box: 74×53×33 Å